Protein AF-L7MMZ1-F1 (afdb_monomer)

Radius of gyration: 24.08 Å; Cα contacts (8 Å, |Δi|>4): 78; chains: 1; bounding box: 32×58×64 Å

Foldseek 3Di:
DPPVVVVVVVVVVVVVVVVVVVCVVVVVVPPDCPPPDPVVVVVVVVVVCVLVDQDKDWDPDDPDCPLQQQWAGWIWGFDDDDPPDTDIDIDTDHDPDHDPPDD

Solvent-accessible surface area (backbone atoms only — not 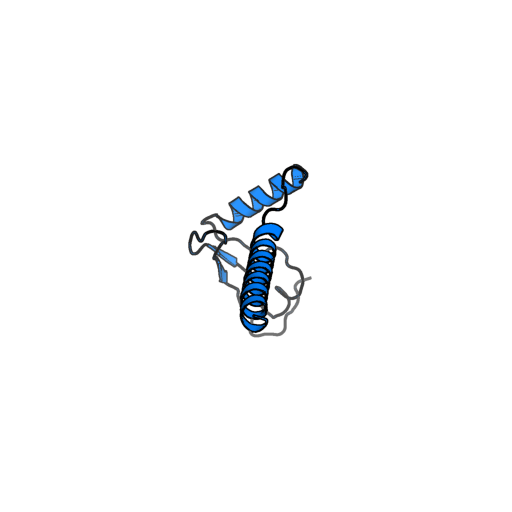comparable to full-atom values): 6409 Å² total; per-residue (Å²): 132,70,69,64,58,55,58,53,51,52,52,54,51,54,51,52,53,52,49,50,51,50,46,54,72,54,49,72,75,62,64,82,67,83,80,57,53,68,67,59,52,51,49,52,51,49,52,49,52,58,62,70,31,85,59,75,43,72,66,88,79,76,74,89,61,70,66,62,73,31,36,42,81,39,32,36,35,53,74,56,93,51,84,99,50,83,44,63,50,75,47,62,45,74,51,98,56,86,64,74,76,86,126

Secondary structure (DSSP, 8-state):
--HHHHHHHHHHHHHHHHHHHHHHHHHTT---GGGS-HHHHHHHHHHHHHHH-SSPEE----STTTTTSSEEEEEEEEEEE-SSSEEEEEEEEEPSS------

Mean predicted aligned error: 14.65 Å

Structure (mmCIF, N/CA/C/O backbone):
data_AF-L7MMZ1-F1
#
_entry.id   AF-L7MMZ1-F1
#
loop_
_atom_site.group_PDB
_atom_site.id
_atom_site.type_symbol
_atom_site.label_atom_id
_atom_site.label_alt_id
_atom_site.label_comp_id
_atom_site.label_asym_id
_atom_site.label_entity_id
_atom_site.label_seq_id
_atom_site.pdbx_PDB_ins_code
_atom_site.Cartn_x
_atom_site.Cartn_y
_atom_site.Cartn_z
_atom_site.occupancy
_atom_site.B_iso_or_equiv
_atom_site.auth_seq_id
_atom_site.auth_comp_id
_atom_site.auth_asym_id
_atom_site.auth_atom_id
_atom_site.pdbx_PDB_model_num
ATOM 1 N N . MET A 1 1 ? 6.475 -40.416 44.892 1.00 46.88 1 MET A N 1
ATOM 2 C CA . MET A 1 1 ? 5.547 -39.301 44.579 1.00 46.88 1 MET A CA 1
ATOM 3 C C . MET A 1 1 ? 6.241 -38.031 44.039 1.00 46.88 1 MET A C 1
ATOM 5 O O . MET A 1 1 ? 5.600 -36.996 43.986 1.00 46.88 1 MET A O 1
ATOM 9 N N . GLY A 1 2 ? 7.501 -38.073 43.566 1.00 45.97 2 GLY A N 1
ATOM 10 C CA . GLY A 1 2 ? 8.188 -36.881 43.018 1.00 45.97 2 GLY A CA 1
ATOM 11 C C . GLY A 1 2 ? 7.998 -36.629 41.510 1.00 45.97 2 GLY A C 1
ATOM 12 O O . GLY A 1 2 ? 8.081 -35.492 41.062 1.00 45.97 2 GLY A O 1
ATOM 13 N N . PHE A 1 3 ? 7.686 -37.663 40.719 1.00 42.19 3 PHE A N 1
ATOM 14 C CA . PHE A 1 3 ? 7.619 -37.556 39.250 1.00 42.19 3 PHE A CA 1
ATOM 15 C C . PHE A 1 3 ? 6.321 -36.926 38.711 1.00 42.19 3 PHE A C 1
ATOM 17 O O . PHE A 1 3 ? 6.324 -36.317 37.645 1.00 42.19 3 PHE A O 1
ATOM 24 N N . VAL A 1 4 ? 5.215 -37.013 39.457 1.00 47.06 4 VAL A N 1
ATOM 25 C CA . VAL A 1 4 ? 3.910 -36.468 39.029 1.00 47.06 4 VAL A CA 1
ATOM 26 C C . VAL A 1 4 ? 3.869 -34.939 39.169 1.00 47.06 4 VAL A C 1
ATOM 28 O O . VAL A 1 4 ? 3.321 -34.255 38.309 1.00 47.06 4 VAL A O 1
ATOM 31 N N . LEU A 1 5 ? 4.530 -34.388 40.195 1.00 49.06 5 LEU A N 1
ATOM 32 C CA . LEU A 1 5 ? 4.649 -32.941 40.420 1.00 49.06 5 LEU A CA 1
ATOM 33 C C . LEU A 1 5 ? 5.466 -32.249 39.318 1.00 49.06 5 LEU A C 1
ATOM 35 O O . LEU A 1 5 ? 5.069 -31.189 38.840 1.00 49.06 5 LEU A O 1
ATOM 39 N N . SER A 1 6 ? 6.545 -32.884 38.848 1.00 55.19 6 SER A N 1
ATOM 40 C CA . SER A 1 6 ? 7.375 -32.372 37.747 1.00 55.19 6 SER A CA 1
ATOM 41 C C . SER A 1 6 ? 6.586 -32.234 36.437 1.00 55.19 6 SER A C 1
ATOM 43 O O . SER A 1 6 ? 6.667 -31.197 35.782 1.00 55.19 6 SER A O 1
ATOM 45 N N . SER A 1 7 ? 5.764 -33.232 36.087 1.00 58.03 7 SER A N 1
ATOM 46 C CA . SER A 1 7 ? 4.938 -33.201 34.870 1.00 58.03 7 SER A CA 1
ATOM 47 C C . SER A 1 7 ? 3.820 -32.157 34.922 1.00 58.03 7 SER A C 1
ATOM 49 O O . SER A 1 7 ? 3.441 -31.605 33.889 1.00 58.03 7 SER A O 1
ATOM 51 N N . ILE A 1 8 ? 3.257 -31.907 36.103 1.00 60.16 8 ILE A N 1
ATOM 52 C CA . ILE A 1 8 ? 2.208 -30.903 36.283 1.00 60.16 8 ILE A CA 1
ATOM 53 C C . ILE A 1 8 ? 2.816 -29.502 36.185 1.00 60.16 8 ILE A C 1
ATOM 55 O O . ILE A 1 8 ? 2.285 -28.655 35.467 1.00 60.16 8 ILE A O 1
ATOM 59 N N . MET A 1 9 ? 3.966 -29.274 36.828 1.00 60.75 9 MET A N 1
ATOM 60 C CA . MET A 1 9 ? 4.672 -27.997 36.736 1.00 60.75 9 MET A CA 1
ATOM 61 C C . MET A 1 9 ? 5.103 -27.692 35.299 1.00 60.75 9 MET A C 1
ATOM 63 O O . MET A 1 9 ? 4.817 -26.603 34.820 1.00 60.75 9 MET A O 1
ATOM 67 N N . THR A 1 10 ? 5.680 -28.634 34.550 1.00 61.62 10 THR A N 1
ATOM 68 C CA . THR A 1 10 ? 6.078 -28.368 33.152 1.00 61.62 10 THR A CA 1
ATOM 69 C C . THR A 1 10 ? 4.903 -27.975 32.255 1.00 61.62 10 THR A C 1
ATOM 71 O O . THR A 1 10 ? 5.042 -27.054 31.454 1.00 61.62 10 THR A O 1
ATOM 74 N N . LYS A 1 11 ? 3.718 -28.573 32.440 1.00 65.88 11 LYS A N 1
ATOM 75 C CA . LYS A 1 11 ? 2.498 -28.185 31.708 1.00 65.88 11 LYS A CA 1
ATOM 76 C C . LYS A 1 11 ? 2.061 -26.751 32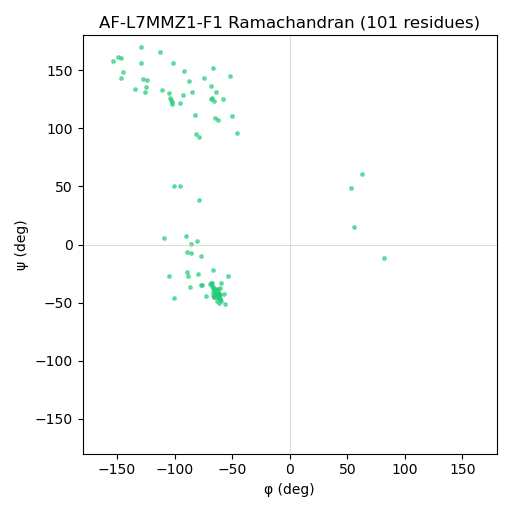.008 1.00 65.88 11 LYS A C 1
ATOM 78 O O . LYS A 1 11 ? 1.711 -26.023 31.082 1.00 65.88 11 LYS A O 1
ATOM 83 N N . PHE A 1 12 ? 2.112 -26.325 33.271 1.00 70.44 12 PHE A N 1
ATOM 84 C CA . PHE A 1 12 ? 1.784 -24.945 33.644 1.00 70.44 12 PHE A CA 1
ATOM 85 C C . PHE A 1 12 ? 2.755 -23.932 33.036 1.00 70.44 12 PHE A C 1
ATOM 87 O O . PHE A 1 12 ? 2.326 -22.877 32.575 1.00 70.44 12 PHE A O 1
ATOM 94 N N . TRP A 1 13 ? 4.042 -24.273 32.967 1.00 68.81 13 TRP A N 1
ATOM 95 C CA . TRP A 1 13 ? 5.048 -23.425 32.330 1.00 68.81 13 TRP A CA 1
ATOM 96 C C . TRP A 1 13 ? 4.820 -23.316 30.820 1.00 68.81 13 TRP A C 1
ATOM 98 O O . TRP A 1 13 ? 4.848 -22.213 30.281 1.00 68.81 13 TRP A O 1
ATOM 108 N N . SER A 1 14 ? 4.507 -24.423 30.140 1.00 72.31 14 SER A N 1
ATOM 109 C CA . SER A 1 14 ? 4.167 -24.396 28.712 1.00 72.31 14 SER A CA 1
ATOM 110 C C . SER A 1 14 ? 2.927 -23.546 28.428 1.00 72.31 14 SER A C 1
ATOM 112 O O . SER A 1 14 ? 2.932 -22.769 27.478 1.00 72.31 14 SER A O 1
ATOM 114 N N . ILE A 1 15 ? 1.890 -23.643 29.270 1.00 77.25 15 ILE A N 1
ATOM 115 C CA . ILE A 1 15 ? 0.676 -22.823 29.149 1.00 77.25 15 ILE A CA 1
ATOM 116 C C . ILE A 1 15 ? 0.997 -21.341 29.373 1.00 77.25 15 ILE A C 1
ATOM 118 O O . ILE A 1 15 ? 0.544 -20.509 28.594 1.00 77.25 15 ILE A O 1
ATOM 122 N N . ALA A 1 16 ? 1.807 -21.000 30.378 1.00 77.06 16 ALA A N 1
ATOM 123 C CA . ALA A 1 16 ? 2.194 -19.617 30.661 1.00 77.06 16 ALA A CA 1
ATOM 124 C C . ALA A 1 16 ? 3.021 -18.988 29.526 1.00 77.06 16 ALA A C 1
ATOM 126 O O . ALA A 1 16 ? 2.795 -17.829 29.170 1.00 77.06 16 ALA A O 1
ATOM 127 N N . VAL A 1 17 ? 3.933 -19.755 28.916 1.00 75.38 17 VAL A N 1
ATOM 128 C CA . VAL A 1 17 ? 4.720 -19.321 27.747 1.00 75.38 17 VAL A CA 1
ATOM 129 C C . VAL A 1 17 ? 3.821 -19.123 26.525 1.00 75.38 17 VAL A C 1
ATOM 131 O O . VAL A 1 17 ? 3.951 -18.129 25.813 1.00 75.38 17 VAL A O 1
ATOM 134 N N . LEU A 1 18 ? 2.855 -20.021 26.303 1.00 75.56 18 LEU A N 1
ATOM 135 C CA . LEU A 1 18 ? 1.888 -19.864 25.217 1.00 75.56 18 LEU A CA 1
ATOM 136 C C . LEU A 1 18 ? 1.013 -18.619 25.425 1.00 75.56 18 LEU A C 1
ATOM 138 O O . LEU A 1 18 ? 0.796 -17.851 24.492 1.00 75.56 18 LEU A O 1
ATOM 142 N N . LEU A 1 19 ? 0.545 -18.392 26.656 1.00 75.06 19 LEU A N 1
ATOM 143 C CA . LEU A 1 19 ? -0.303 -17.250 26.999 1.00 75.06 19 LEU A CA 1
ATOM 144 C C . LEU A 1 19 ? 0.445 -15.924 26.835 1.00 75.06 19 LEU A C 1
ATOM 146 O O . LEU A 1 19 ? -0.107 -14.977 26.289 1.00 75.06 19 LEU A O 1
ATOM 150 N N . THR A 1 20 ? 1.707 -15.857 27.265 1.00 73.00 20 THR A N 1
ATOM 151 C CA . THR A 1 20 ? 2.545 -14.660 27.088 1.00 73.00 20 THR A CA 1
ATOM 152 C C . THR A 1 20 ? 2.863 -14.395 25.622 1.00 73.00 20 THR A C 1
ATOM 154 O O . THR A 1 20 ? 2.810 -13.240 25.209 1.00 73.00 20 THR A O 1
ATOM 157 N N . ALA A 1 21 ? 3.097 -15.427 24.807 1.00 69.12 21 ALA A N 1
ATOM 158 C CA . ALA A 1 21 ? 3.251 -15.263 23.363 1.00 69.12 21 ALA A CA 1
ATOM 159 C C . ALA A 1 21 ? 1.966 -14.723 22.711 1.00 69.12 21 ALA A C 1
ATOM 161 O O . ALA A 1 21 ? 2.023 -13.772 21.935 1.00 69.12 21 ALA A O 1
ATOM 162 N N . VAL A 1 22 ? 0.794 -15.261 23.063 1.00 67.25 22 VAL A N 1
ATOM 163 C CA . VAL A 1 22 ? -0.502 -14.769 22.563 1.00 67.25 22 VAL A CA 1
ATOM 164 C C . VAL A 1 22 ? -0.741 -13.321 23.015 1.00 67.25 22 VAL A C 1
ATOM 166 O O . VAL A 1 22 ? -1.024 -12.462 22.187 1.00 67.25 22 VAL A O 1
ATOM 169 N N . ILE A 1 23 ? -0.545 -13.001 24.296 1.00 67.75 23 ILE A N 1
ATOM 170 C CA . ILE A 1 23 ? -0.706 -11.634 24.819 1.00 67.75 23 ILE A CA 1
ATOM 171 C C . ILE A 1 23 ? 0.278 -10.663 24.161 1.00 67.75 23 ILE A C 1
ATOM 173 O O . ILE A 1 23 ? -0.102 -9.542 23.852 1.00 67.75 23 ILE A O 1
ATOM 177 N N . TRP A 1 24 ? 1.516 -11.072 23.891 1.00 63.91 24 TRP A N 1
ATOM 178 C CA . TRP A 1 24 ? 2.478 -10.229 23.182 1.00 63.91 24 TRP A CA 1
ATOM 179 C C . TRP A 1 24 ? 2.043 -9.964 21.737 1.00 63.91 24 TRP A C 1
ATOM 181 O O . TRP A 1 24 ? 2.056 -8.824 21.281 1.00 63.91 24 TRP A O 1
ATOM 191 N N . THR A 1 25 ? 1.600 -11.010 21.036 1.00 60.16 25 THR A N 1
ATOM 192 C CA . THR A 1 25 ? 1.221 -10.924 19.618 1.00 60.16 25 THR A CA 1
ATOM 193 C C . THR A 1 25 ? -0.065 -10.117 19.412 1.00 60.16 25 THR A C 1
ATOM 195 O O . THR A 1 25 ? -0.190 -9.417 18.412 1.00 60.16 25 THR A O 1
ATOM 198 N N . PHE A 1 26 ? -1.014 -10.179 20.356 1.00 57.38 26 PHE A N 1
ATOM 199 C CA . PHE A 1 26 ? -2.318 -9.512 20.234 1.00 57.38 26 PHE A CA 1
ATOM 200 C C . PHE A 1 26 ? -2.464 -8.241 21.085 1.00 57.38 26 PHE A C 1
ATOM 202 O O . PHE A 1 26 ? -3.220 -7.346 20.713 1.00 57.38 26 PHE A O 1
ATOM 209 N N . GLY A 1 27 ? -1.743 -8.125 22.201 1.00 57.25 27 GLY A N 1
ATOM 210 C CA . GLY A 1 27 ? -1.830 -6.994 23.130 1.00 57.25 27 GLY A CA 1
ATOM 211 C C . GLY A 1 27 ? -1.108 -5.744 22.634 1.00 57.25 27 GLY A C 1
ATOM 212 O O . GLY A 1 27 ? -1.619 -4.643 22.811 1.00 57.25 27 GLY A O 1
ATOM 213 N N . TYR A 1 28 ? 0.017 -5.893 21.924 1.00 51.56 28 TYR A N 1
ATOM 214 C CA . TYR A 1 28 ? 0.725 -4.745 21.334 1.00 51.56 28 TYR A CA 1
ATOM 215 C C . TYR A 1 28 ? -0.079 -4.049 20.223 1.00 51.56 28 TYR A C 1
ATOM 217 O O . TYR A 1 28 ? 0.138 -2.873 19.941 1.00 51.56 28 TYR A O 1
ATOM 225 N N . CYS A 1 29 ? -1.034 -4.753 19.607 1.00 52.91 29 CYS A N 1
ATOM 226 C CA . CYS A 1 29 ? -1.922 -4.194 18.587 1.00 52.91 29 CYS A CA 1
ATOM 227 C C . CYS A 1 29 ? -3.204 -3.569 19.160 1.00 52.91 29 CYS A C 1
ATOM 229 O O . CYS A 1 29 ? -3.947 -2.946 18.407 1.00 52.91 29 CYS A O 1
ATOM 231 N N . GLN A 1 30 ? -3.464 -3.698 20.466 1.00 57.28 30 GLN A N 1
ATOM 232 C CA . GLN A 1 30 ? -4.561 -3.016 21.162 1.00 57.28 30 GLN A CA 1
ATOM 233 C C . GLN A 1 30 ? -4.041 -1.786 21.916 1.00 57.28 30 GLN A C 1
ATOM 235 O O . GLN A 1 30 ? -4.293 -1.617 23.108 1.00 57.28 30 GLN A O 1
ATOM 240 N N . MET A 1 31 ? -3.276 -0.925 21.237 1.00 59.16 31 MET A N 1
ATOM 241 C CA . MET A 1 31 ? -2.924 0.369 21.819 1.00 59.16 31 MET A CA 1
ATOM 242 C C . MET A 1 31 ? -4.194 1.201 22.006 1.00 59.16 31 MET A C 1
ATOM 244 O O . MET A 1 31 ? -5.009 1.326 21.093 1.00 59.16 31 MET A O 1
ATOM 248 N N . ASP A 1 32 ? -4.367 1.764 23.201 1.00 62.06 32 ASP A N 1
ATOM 249 C CA . ASP A 1 32 ? -5.457 2.689 23.480 1.00 62.06 32 ASP A CA 1
ATOM 250 C C . ASP A 1 32 ? -5.315 3.938 22.594 1.00 62.06 32 ASP A C 1
ATOM 252 O O . ASP A 1 32 ? -4.440 4.783 22.785 1.00 62.06 32 ASP A O 1
ATOM 256 N N . HIS A 1 33 ? -6.188 4.040 21.594 1.00 64.25 33 HIS A N 1
ATOM 257 C CA . HIS A 1 33 ? -6.221 5.146 20.642 1.00 64.25 33 HIS A CA 1
ATOM 258 C C . HIS A 1 33 ? -6.935 6.397 21.195 1.00 64.25 33 HIS A C 1
ATOM 260 O O . HIS A 1 33 ? -7.100 7.385 20.468 1.00 64.25 33 HIS A O 1
ATOM 266 N N . SER A 1 34 ? -7.380 6.384 22.459 1.00 72.00 34 SER A N 1
ATOM 267 C CA . SER A 1 34 ? -8.074 7.510 23.096 1.00 72.00 34 SER A CA 1
ATOM 268 C C . SER A 1 34 ? -7.231 8.791 23.070 1.00 72.00 34 SER A C 1
ATOM 270 O O . SER A 1 34 ? -7.739 9.838 22.660 1.00 72.00 34 SER A O 1
ATOM 272 N N . ASN A 1 35 ? -5.931 8.674 23.357 1.00 79.44 35 ASN A N 1
ATOM 273 C CA . ASN A 1 35 ? -4.983 9.786 23.489 1.00 79.44 35 ASN A CA 1
ATOM 274 C C . ASN A 1 35 ? -4.338 10.254 22.178 1.00 79.44 35 ASN A C 1
ATOM 276 O O . ASN A 1 35 ? -3.519 11.170 22.204 1.00 79.44 35 ASN A O 1
ATOM 280 N N . ILE A 1 36 ? -4.678 9.654 21.034 1.00 80.50 36 ILE A N 1
ATOM 281 C CA . ILE A 1 36 ? -4.137 10.118 19.751 1.00 80.50 36 ILE A CA 1
ATOM 282 C C . ILE A 1 36 ? -4.713 11.515 19.452 1.00 80.50 36 ILE A C 1
ATOM 284 O O . ILE A 1 36 ? -5.947 11.663 19.453 1.00 80.50 36 ILE A O 1
ATOM 288 N N . PRO A 1 37 ? -3.866 12.529 19.184 1.00 89.94 37 PRO A N 1
ATOM 289 C CA . PRO A 1 37 ? -4.309 13.859 18.786 1.00 89.94 37 PRO A CA 1
ATOM 290 C C . PRO A 1 37 ? -5.291 13.809 17.612 1.00 89.94 37 PRO A C 1
ATOM 292 O O . PRO A 1 37 ? -5.179 12.977 16.709 1.00 89.94 37 PRO A O 1
ATOM 295 N N . GLN A 1 38 ? -6.268 14.719 17.591 1.00 88.75 38 GLN A N 1
ATOM 296 C CA . GLN A 1 38 ? -7.312 14.704 16.560 1.00 88.75 38 GLN A CA 1
ATOM 297 C C . GLN A 1 38 ? -6.742 14.845 15.140 1.00 88.75 38 GLN A C 1
ATOM 299 O O . GLN A 1 38 ? -7.273 14.258 14.199 1.00 88.75 38 GLN A O 1
ATOM 304 N N . GLU A 1 39 ? -5.650 15.591 14.987 1.00 89.25 39 GLU A N 1
ATOM 305 C CA . GLU A 1 39 ? -4.946 15.745 13.715 1.00 89.25 39 GLU A CA 1
ATOM 306 C C . GLU A 1 39 ? -4.419 14.405 13.184 1.00 89.25 39 GLU A C 1
ATOM 308 O O . GLU A 1 39 ? -4.681 14.047 12.036 1.00 89.25 39 GLU A O 1
ATOM 313 N N . GLU A 1 40 ? -3.777 13.609 14.038 1.00 86.06 40 GLU A N 1
ATOM 314 C CA . GLU A 1 40 ? -3.262 12.285 13.680 1.00 86.06 40 GLU A CA 1
ATOM 315 C C . GLU A 1 40 ? -4.395 11.295 13.367 1.00 86.06 40 GLU A C 1
ATOM 317 O O . GLU A 1 40 ? -4.292 10.502 12.425 1.00 86.06 40 GLU A O 1
ATOM 322 N N . LYS A 1 41 ? -5.521 11.375 14.094 1.00 85.69 41 LYS A N 1
ATOM 323 C CA . LYS A 1 41 ? -6.734 10.594 13.783 1.00 85.69 41 LYS A CA 1
ATOM 324 C C . LYS A 1 41 ? -7.271 10.939 12.396 1.00 85.69 41 LYS A C 1
ATOM 326 O O . LYS A 1 41 ? -7.558 10.041 11.605 1.00 85.69 41 LYS A O 1
ATOM 331 N N . ASN A 1 42 ? -7.366 12.230 12.083 1.00 90.81 42 ASN A N 1
ATOM 332 C CA . ASN A 1 42 ? -7.834 12.7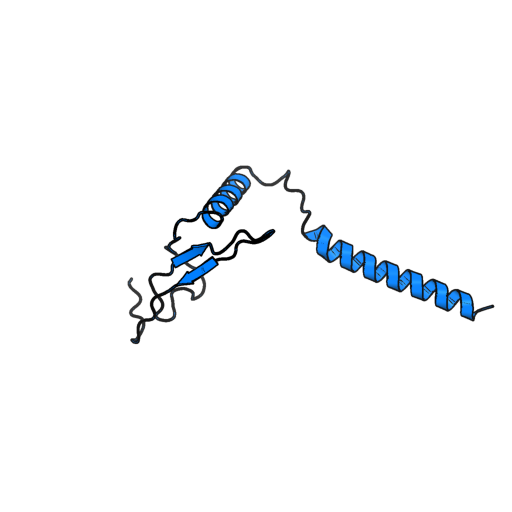02 10.782 1.00 90.81 42 ASN A CA 1
ATOM 333 C C . ASN A 1 42 ? -6.885 12.266 9.660 1.00 90.81 42 ASN A C 1
ATOM 335 O O . ASN A 1 42 ? -7.341 11.791 8.621 1.00 90.81 42 ASN A O 1
ATOM 339 N N . MET A 1 43 ? -5.573 12.381 9.875 1.00 88.62 43 MET A N 1
ATOM 340 C CA . MET A 1 43 ? -4.565 11.922 8.923 1.00 88.62 43 MET A CA 1
ATOM 341 C C . MET A 1 43 ? -4.696 10.419 8.664 1.00 88.62 43 MET A C 1
ATOM 343 O O . MET A 1 43 ? -4.764 10.000 7.509 1.00 88.62 43 MET A O 1
ATOM 347 N N . THR A 1 44 ? -4.803 9.617 9.722 1.00 85.88 44 THR A N 1
ATOM 348 C CA . THR A 1 44 ? -4.951 8.161 9.614 1.00 85.88 44 THR A CA 1
ATOM 349 C C . THR A 1 44 ? -6.222 7.785 8.856 1.0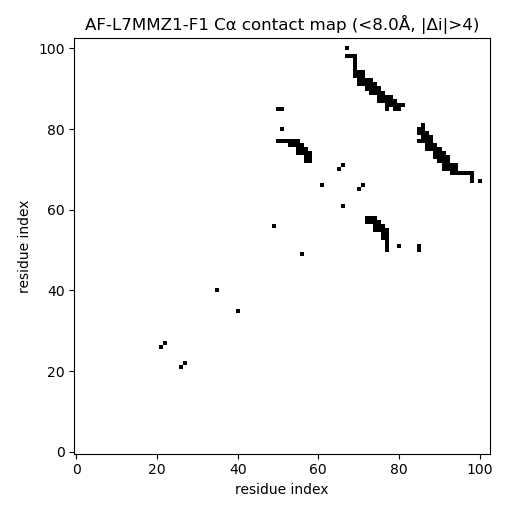0 85.88 44 THR A C 1
ATOM 351 O O . THR A 1 44 ? -6.177 6.943 7.962 1.00 85.88 44 THR A O 1
ATOM 354 N N . GLU A 1 45 ? -7.348 8.440 9.142 1.00 88.69 45 GLU A N 1
ATOM 355 C CA . GLU A 1 45 ? -8.612 8.197 8.442 1.00 88.69 45 GLU A CA 1
ATOM 356 C C . GLU A 1 45 ? -8.559 8.640 6.970 1.00 88.69 45 GLU A C 1
ATOM 358 O O . GLU A 1 45 ? -9.102 7.969 6.091 1.00 88.69 45 GLU A O 1
ATOM 363 N N . ASN A 1 46 ? -7.859 9.730 6.659 1.00 90.19 46 ASN A N 1
ATOM 364 C CA . ASN A 1 46 ? -7.648 10.164 5.279 1.00 90.19 46 ASN A CA 1
ATOM 365 C C . ASN A 1 46 ? -6.784 9.165 4.501 1.00 90.19 46 ASN A C 1
ATOM 367 O O . ASN A 1 46 ? -7.145 8.781 3.388 1.00 90.19 46 ASN A O 1
ATOM 371 N N . VAL A 1 47 ? -5.689 8.684 5.098 1.00 87.88 47 VAL A N 1
ATOM 372 C CA . VAL A 1 47 ? -4.850 7.628 4.512 1.00 87.88 47 VAL A CA 1
ATOM 373 C C . VAL A 1 47 ? -5.663 6.350 4.326 1.00 87.88 47 VAL A C 1
ATOM 375 O O . VAL A 1 47 ? -5.609 5.736 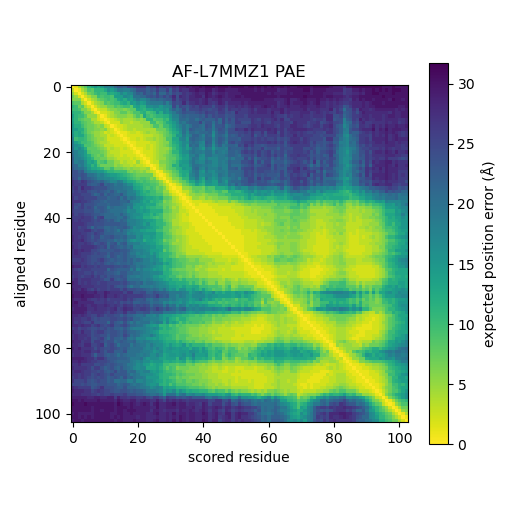3.261 1.00 87.88 47 VAL A O 1
ATOM 378 N N . ARG A 1 48 ? -6.487 5.985 5.312 1.00 87.50 48 ARG A N 1
ATOM 379 C CA . ARG A 1 48 ? -7.403 4.846 5.232 1.00 87.50 48 ARG A CA 1
ATOM 380 C C . ARG A 1 48 ? -8.333 4.963 4.026 1.00 87.50 48 ARG A C 1
ATOM 382 O O . ARG A 1 48 ? -8.424 4.029 3.235 1.00 87.50 48 ARG A O 1
ATOM 389 N N . LYS A 1 49 ? -9.000 6.107 3.856 1.00 90.00 49 LYS A N 1
ATOM 390 C CA . LYS A 1 49 ? -9.890 6.372 2.713 1.00 90.00 49 LYS A CA 1
ATOM 391 C C . LYS A 1 49 ? -9.139 6.337 1.386 1.00 90.00 49 LYS A C 1
ATOM 393 O O . LYS A 1 49 ? -9.641 5.755 0.428 1.00 90.00 49 LYS A O 1
ATOM 398 N N . MET A 1 50 ? -7.938 6.910 1.344 1.00 89.50 50 MET A N 1
ATOM 399 C CA . MET A 1 50 ? -7.082 6.923 0.160 1.00 89.50 50 MET A CA 1
ATOM 400 C C . MET A 1 50 ? -6.700 5.502 -0.272 1.00 89.50 50 MET A C 1
ATOM 402 O O . MET A 1 50 ? -6.909 5.145 -1.428 1.00 89.50 50 MET A O 1
ATOM 406 N N . LEU A 1 51 ? -6.214 4.668 0.651 1.00 89.06 51 LEU A N 1
ATOM 407 C CA . LEU A 1 51 ? -5.857 3.271 0.375 1.00 89.06 51 LEU A CA 1
ATOM 408 C C . LEU A 1 51 ? -7.087 2.412 0.053 1.00 89.06 51 LEU A C 1
ATOM 410 O O . LEU A 1 51 ? -7.031 1.505 -0.770 1.00 89.06 51 LEU A O 1
ATOM 414 N N . ASN A 1 52 ? -8.236 2.709 0.658 1.00 88.56 52 ASN A N 1
ATOM 415 C CA . ASN A 1 52 ? -9.469 1.976 0.398 1.00 88.56 52 ASN A CA 1
ATOM 416 C C . ASN A 1 52 ? -10.139 2.355 -0.940 1.00 88.56 52 ASN A C 1
ATOM 418 O O . ASN A 1 52 ? -11.075 1.665 -1.355 1.00 88.56 52 ASN A O 1
ATOM 422 N N . SER A 1 53 ? -9.678 3.417 -1.605 1.00 86.00 53 SER A N 1
ATOM 423 C CA . SER A 1 53 ? -10.223 3.920 -2.867 1.00 86.00 53 SER A CA 1
ATOM 424 C C . SER A 1 53 ? -10.005 2.953 -4.038 1.00 86.00 53 SER A C 1
ATOM 426 O O . SER A 1 53 ? -9.045 2.185 -4.073 1.00 86.00 53 SER A O 1
ATOM 428 N N . THR A 1 54 ? -10.897 3.005 -5.029 1.00 84.12 54 THR A N 1
ATOM 429 C CA . THR A 1 54 ? -10.734 2.323 -6.327 1.00 84.12 54 THR A CA 1
ATOM 430 C C . THR A 1 54 ? -9.928 3.150 -7.330 1.00 84.12 54 THR A C 1
ATOM 432 O O . THR A 1 54 ? -9.602 2.663 -8.412 1.00 84.12 54 THR A O 1
ATOM 435 N N . ILE A 1 55 ? -9.617 4.404 -6.990 1.00 89.56 55 ILE A N 1
ATOM 436 C CA . ILE A 1 55 ? -8.844 5.316 -7.832 1.00 89.56 55 ILE A CA 1
ATOM 437 C C . ILE A 1 55 ? -7.369 4.905 -7.796 1.00 89.56 55 ILE A C 1
ATOM 439 O O . ILE A 1 55 ? -6.846 4.490 -6.761 1.00 89.56 55 ILE A O 1
ATOM 443 N N . ARG A 1 56 ? -6.684 5.040 -8.935 1.00 89.94 56 ARG A N 1
ATOM 444 C CA . ARG A 1 56 ? -5.235 4.846 -9.020 1.00 89.94 56 ARG A CA 1
ATOM 445 C C . ARG A 1 56 ? -4.518 5.974 -8.271 1.00 89.94 56 ARG A C 1
ATOM 447 O O . ARG A 1 56 ? -4.726 7.147 -8.567 1.00 89.94 56 ARG A O 1
ATOM 454 N N . LEU A 1 57 ? -3.664 5.609 -7.322 1.00 92.12 57 LEU A N 1
ATOM 455 C CA . LEU A 1 57 ? -2.8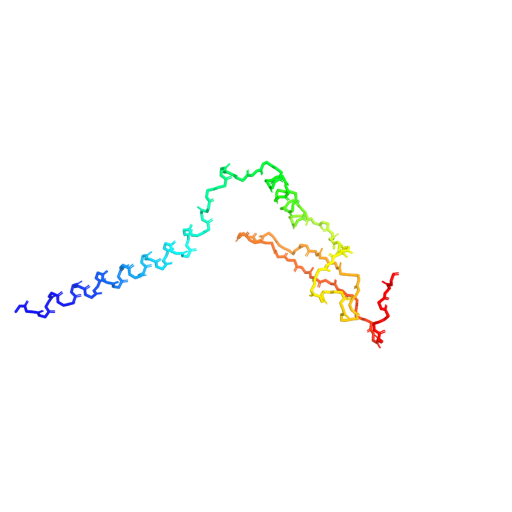31 6.535 -6.559 1.00 92.12 57 LEU A CA 1
ATOM 456 C C . LEU A 1 57 ? -1.516 6.777 -7.301 1.00 92.12 57 LEU A C 1
ATOM 458 O O . LEU A 1 57 ? -0.954 5.837 -7.860 1.00 92.12 57 LEU A O 1
ATOM 462 N N . LEU A 1 58 ? -1.027 8.016 -7.283 1.00 90.69 58 LEU A N 1
ATOM 463 C CA . LEU A 1 58 ? 0.261 8.418 -7.851 1.00 90.69 58 LEU A CA 1
ATOM 464 C C . LEU A 1 58 ? 1.221 8.781 -6.715 1.00 90.69 58 LEU A C 1
ATOM 466 O O . LEU A 1 58 ? 0.853 9.528 -5.806 1.00 90.69 58 LEU A O 1
ATOM 470 N N . LEU A 1 59 ? 2.451 8.278 -6.773 1.00 88.31 59 LEU A N 1
ATOM 471 C CA . LEU A 1 59 ? 3.497 8.682 -5.840 1.00 88.31 59 LEU A CA 1
ATOM 472 C C . LEU A 1 59 ? 4.128 9.998 -6.311 1.00 88.31 59 LEU A C 1
ATOM 474 O O . LEU A 1 59 ? 4.835 10.027 -7.316 1.00 88.31 59 LEU A O 1
ATOM 478 N N . PHE A 1 60 ? 3.898 11.072 -5.558 1.00 83.00 60 PHE A N 1
ATOM 479 C CA . PHE A 1 60 ? 4.499 12.382 -5.834 1.00 83.00 60 PHE A CA 1
ATOM 480 C C . PHE A 1 60 ? 5.883 12.557 -5.207 1.00 83.00 60 PHE A C 1
ATOM 482 O O . PHE A 1 60 ? 6.750 13.185 -5.803 1.00 83.00 60 PHE A O 1
ATOM 489 N N . ALA A 1 61 ? 6.096 12.004 -4.013 1.00 78.12 61 ALA A N 1
ATOM 490 C CA . ALA A 1 61 ? 7.356 12.093 -3.284 1.00 78.12 61 ALA A CA 1
ATOM 491 C C . ALA A 1 61 ? 7.579 10.812 -2.475 1.00 78.12 61 ALA A C 1
ATOM 493 O O . ALA A 1 61 ? 6.631 10.242 -1.936 1.00 78.12 61 ALA A O 1
ATOM 494 N N . GLY A 1 62 ? 8.829 10.362 -2.390 1.00 73.38 62 GLY A N 1
ATOM 495 C CA . GLY A 1 62 ? 9.222 9.180 -1.630 1.00 73.38 62 GLY A CA 1
ATOM 496 C C . GLY A 1 62 ? 10.596 9.368 -0.998 1.00 73.38 62 GLY A C 1
ATOM 497 O O . GLY A 1 62 ? 11.449 10.064 -1.541 1.00 73.38 62 GLY A O 1
ATOM 498 N N . ILE A 1 63 ? 10.803 8.745 0.158 1.00 73.31 63 ILE A N 1
ATOM 499 C CA . ILE A 1 63 ? 12.092 8.709 0.859 1.00 73.31 63 ILE A CA 1
ATOM 500 C C . ILE A 1 63 ? 12.739 7.338 0.584 1.00 73.31 63 ILE A C 1
ATOM 502 O O . ILE A 1 63 ? 12.037 6.376 0.280 1.00 73.31 63 ILE A O 1
ATOM 506 N N . ALA A 1 64 ? 14.068 7.244 0.692 1.00 63.53 64 ALA A N 1
ATOM 507 C CA . ALA A 1 64 ? 14.821 5.983 0.682 1.00 63.53 64 ALA A CA 1
ATOM 508 C C . ALA A 1 64 ? 14.727 5.155 -0.619 1.00 63.53 64 ALA A C 1
ATOM 510 O O . ALA A 1 64 ? 14.302 4.005 -0.621 1.00 63.53 64 ALA A O 1
ATOM 511 N N . GLY A 1 65 ? 15.175 5.725 -1.739 1.00 62.56 65 GLY A N 1
ATOM 512 C CA . GLY A 1 65 ? 15.511 4.934 -2.932 1.00 62.56 65 GLY A CA 1
ATOM 513 C C . GLY A 1 65 ? 14.340 4.534 -3.831 1.00 62.56 65 GLY A C 1
ATOM 514 O O . GLY A 1 65 ? 14.576 4.172 -4.979 1.00 62.56 65 GLY A O 1
ATOM 515 N N . ALA A 1 66 ? 13.083 4.707 -3.398 1.00 66.00 66 ALA A N 1
ATOM 516 C CA . ALA A 1 66 ? 11.909 4.434 -4.239 1.00 66.00 66 ALA A CA 1
ATOM 517 C C . ALA A 1 66 ? 11.954 5.168 -5.597 1.00 66.00 66 ALA A C 1
ATOM 519 O O . ALA A 1 66 ? 11.413 4.681 -6.578 1.00 66.00 66 ALA A O 1
ATOM 520 N N . MET A 1 67 ? 12.637 6.313 -5.680 1.00 67.69 67 MET A N 1
ATOM 521 C CA . MET A 1 67 ? 12.801 7.092 -6.916 1.00 67.69 67 MET A CA 1
ATOM 522 C C . MET A 1 67 ? 14.228 7.066 -7.501 1.00 67.69 67 MET A C 1
ATOM 524 O O . MET A 1 67 ? 14.496 7.793 -8.450 1.00 67.69 67 MET A O 1
ATOM 528 N N . GLN A 1 68 ? 15.164 6.285 -6.944 1.00 68.25 68 GLN A N 1
ATOM 529 C CA . GLN A 1 68 ? 16.582 6.325 -7.354 1.00 68.25 68 GLN A CA 1
ATOM 530 C C . GLN A 1 68 ? 16.926 5.376 -8.516 1.00 68.25 68 GLN A C 1
ATOM 532 O O . GLN A 1 68 ? 17.823 5.682 -9.300 1.00 68.25 68 GLN A O 1
ATOM 537 N N . ASP A 1 69 ? 16.187 4.279 -8.688 1.00 69.88 69 ASP A N 1
ATOM 538 C CA . ASP A 1 69 ? 16.606 3.146 -9.529 1.00 69.88 69 ASP A CA 1
ATOM 539 C C . ASP A 1 69 ? 16.057 3.180 -10.965 1.00 69.88 69 ASP A C 1
ATOM 541 O O . ASP A 1 69 ? 15.470 2.202 -11.416 1.00 69.88 69 ASP A O 1
ATOM 545 N N . ASN A 1 70 ? 16.183 4.295 -11.695 1.00 76.38 70 ASN A N 1
ATOM 546 C CA . ASN A 1 70 ? 15.618 4.451 -13.054 1.00 76.38 70 ASN A CA 1
ATOM 547 C C . ASN A 1 70 ? 14.096 4.194 -13.144 1.00 76.38 70 ASN A C 1
ATOM 549 O O . ASN A 1 70 ? 13.549 3.999 -14.230 1.00 76.38 70 ASN A O 1
ATOM 553 N N . ARG A 1 71 ? 13.401 4.168 -12.003 1.00 80.25 71 ARG A N 1
ATOM 554 C CA . ARG A 1 71 ? 11.966 3.905 -11.905 1.00 80.25 71 ARG A CA 1
ATOM 555 C C . ARG A 1 71 ? 11.227 5.210 -11.681 1.00 80.25 71 ARG A C 1
ATOM 557 O O . ARG A 1 71 ? 11.489 5.930 -10.719 1.00 80.25 71 ARG A O 1
ATOM 564 N N . SER A 1 72 ? 10.276 5.487 -12.556 1.00 82.25 72 SER A N 1
ATOM 565 C CA . SER A 1 72 ? 9.471 6.705 -12.558 1.00 82.25 72 SER A CA 1
ATOM 566 C C . SER A 1 72 ? 7.982 6.375 -12.633 1.00 82.25 72 SER A C 1
ATOM 568 O O . SER A 1 72 ? 7.597 5.226 -12.858 1.00 82.25 72 SER A O 1
ATOM 570 N N . CYS A 1 73 ? 7.137 7.390 -12.425 1.00 86.06 73 CYS A N 1
ATOM 571 C CA . CYS A 1 73 ? 5.685 7.279 -12.591 1.00 86.06 73 CYS A CA 1
ATOM 572 C C . CYS A 1 73 ? 5.075 6.110 -11.795 1.00 86.06 73 CYS A C 1
ATOM 574 O O . CYS A 1 73 ? 4.295 5.313 -12.313 1.00 86.06 73 CYS A O 1
ATOM 576 N N . TRP A 1 74 ? 5.451 6.022 -10.520 1.00 90.06 74 TRP A N 1
ATOM 577 C CA . TRP A 1 74 ? 4.947 5.021 -9.590 1.00 90.06 74 TRP A CA 1
AT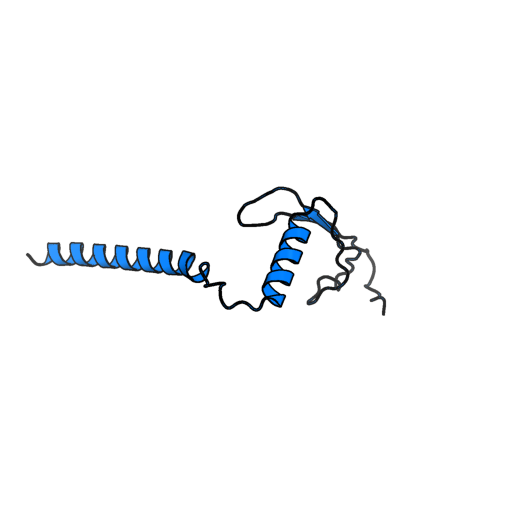OM 578 C C . TRP A 1 74 ? 3.461 5.222 -9.333 1.00 90.06 74 TRP A C 1
ATOM 580 O O . TRP A 1 74 ? 3.030 6.278 -8.862 1.00 90.06 74 TRP A O 1
ATOM 590 N N . THR A 1 75 ? 2.683 4.182 -9.592 1.00 92.38 75 THR A N 1
ATOM 591 C CA . THR A 1 75 ? 1.254 4.170 -9.322 1.00 92.38 75 THR A CA 1
ATOM 592 C C . THR A 1 75 ? 0.850 2.941 -8.530 1.00 92.38 75 THR A C 1
ATOM 594 O O . THR A 1 75 ? 1.535 1.920 -8.526 1.00 92.38 75 THR A O 1
ATOM 597 N N . SER A 1 76 ? -0.265 3.056 -7.819 1.00 92.38 76 SER A N 1
ATOM 598 C CA . SER A 1 76 ? -0.816 1.981 -7.009 1.00 92.38 76 SER A CA 1
ATOM 599 C C . SER A 1 76 ? -2.314 1.861 -7.249 1.00 92.38 76 SER A C 1
ATOM 601 O O . SER A 1 76 ? -3.032 2.863 -7.249 1.00 92.38 76 SER A O 1
ATOM 603 N N . ARG A 1 77 ? -2.803 0.636 -7.451 1.00 92.50 77 ARG A N 1
ATOM 604 C CA . ARG A 1 77 ? -4.236 0.339 -7.580 1.00 92.50 77 ARG A CA 1
ATOM 605 C C . ARG A 1 77 ? -4.635 -0.719 -6.564 1.00 92.50 77 ARG A C 1
ATOM 607 O O . ARG A 1 77 ? -3.967 -1.743 -6.430 1.00 92.50 77 ARG A O 1
ATOM 614 N N . LYS A 1 78 ? -5.765 -0.512 -5.900 1.00 90.38 78 LYS A N 1
ATOM 615 C CA . LYS A 1 78 ? -6.325 -1.496 -4.979 1.00 90.38 78 LYS A CA 1
ATOM 616 C C . LYS A 1 78 ? -6.822 -2.735 -5.726 1.00 90.38 78 LYS A C 1
ATOM 618 O O . LYS A 1 78 ? -7.481 -2.620 -6.758 1.00 90.38 78 LYS A O 1
ATOM 623 N N . VAL A 1 79 ? -6.515 -3.916 -5.195 1.00 86.12 79 VAL A N 1
ATOM 624 C CA . VAL A 1 79 ? -6.860 -5.205 -5.820 1.00 86.12 79 VAL A CA 1
ATOM 625 C C . VAL A 1 79 ? -8.084 -5.831 -5.172 1.00 86.12 79 VAL A C 1
ATOM 627 O O . VAL A 1 79 ? -8.981 -6.303 -5.862 1.00 86.12 79 VAL A O 1
ATOM 630 N N . ALA A 1 80 ? -8.115 -5.833 -3.841 1.00 78.56 80 ALA A N 1
ATOM 631 C CA . ALA A 1 80 ? -9.160 -6.476 -3.063 1.00 78.56 80 ALA A CA 1
ATOM 632 C C . ALA A 1 80 ? -9.314 -5.806 -1.695 1.00 78.56 80 ALA A C 1
ATOM 634 O O . ALA A 1 80 ? -8.389 -5.174 -1.178 1.00 78.56 80 ALA A O 1
ATOM 635 N N . ASN A 1 81 ? -10.494 -5.977 -1.100 1.00 70.75 81 ASN A N 1
ATOM 636 C CA . ASN A 1 81 ? -10.717 -5.674 0.308 1.00 70.75 81 ASN A CA 1
ATOM 637 C C . ASN A 1 81 ? -10.205 -6.853 1.127 1.00 70.75 81 ASN A C 1
ATOM 639 O O . ASN A 1 81 ? -10.911 -7.839 1.317 1.00 70.75 81 ASN A O 1
ATOM 643 N N . THR A 1 82 ? -8.973 -6.753 1.598 1.00 67.94 82 THR A N 1
ATOM 644 C CA . THR A 1 82 ? -8.462 -7.641 2.637 1.00 67.94 82 THR A CA 1
ATOM 645 C C . THR A 1 82 ? -8.710 -6.990 3.997 1.00 67.94 82 THR A C 1
ATOM 647 O O . THR A 1 82 ? -8.828 -5.776 4.116 1.00 67.94 82 THR A O 1
ATOM 650 N N . THR A 1 83 ? -8.909 -7.783 5.041 1.00 64.06 83 THR A N 1
ATOM 651 C CA . THR A 1 83 ? -8.956 -7.292 6.426 1.00 64.06 83 THR A CA 1
ATOM 652 C C . THR A 1 83 ? -7.931 -8.115 7.194 1.00 64.06 83 THR A C 1
ATOM 654 O O . THR A 1 83 ? -7.930 -9.335 7.027 1.00 64.06 83 THR A O 1
ATOM 657 N N . PRO A 1 84 ? -7.030 -7.500 7.979 1.00 65.06 84 PRO A N 1
ATOM 658 C CA . PRO A 1 84 ? -6.992 -6.088 8.387 1.00 65.06 84 PRO A CA 1
ATOM 659 C C . PRO A 1 84 ? -6.195 -5.141 7.458 1.00 65.06 84 PRO A C 1
ATOM 661 O O . PRO A 1 84 ? -5.985 -3.986 7.816 1.00 65.06 84 PRO A O 1
ATOM 664 N N . THR A 1 85 ? -5.726 -5.599 6.292 1.00 74.50 85 THR A N 1
ATOM 665 C CA . THR A 1 85 ? -4.737 -4.890 5.449 1.00 74.50 85 THR A CA 1
ATOM 666 C C . THR A 1 85 ? -5.298 -4.391 4.115 1.00 74.50 85 THR A C 1
ATOM 668 O O . THR A 1 85 ? -6.337 -4.849 3.660 1.00 74.50 85 THR A O 1
ATOM 671 N N . TYR A 1 86 ? -4.576 -3.506 3.420 1.00 82.44 86 TYR A N 1
ATOM 672 C CA . TYR A 1 86 ? -4.896 -3.105 2.043 1.00 82.44 86 TYR A CA 1
ATOM 673 C C . TYR A 1 86 ? -3.940 -3.775 1.060 1.00 82.44 86 TYR A C 1
ATOM 675 O O . TYR A 1 86 ? -2.726 -3.653 1.199 1.00 82.44 86 TYR A O 1
ATOM 683 N N . HIS A 1 87 ? -4.473 -4.473 0.056 1.00 87.19 87 HIS A N 1
ATOM 684 C CA . HIS A 1 87 ? -3.665 -5.098 -0.991 1.00 87.19 87 HIS A CA 1
ATOM 685 C C . HIS A 1 87 ? -3.720 -4.261 -2.271 1.00 87.19 87 HIS A C 1
ATOM 687 O O . HIS A 1 87 ? -4.798 -4.018 -2.824 1.00 87.19 87 HIS A O 1
ATOM 693 N N . HIS A 1 88 ? -2.548 -3.835 -2.742 1.00 90.56 88 HIS A N 1
ATOM 694 C CA . HIS A 1 88 ? -2.391 -2.979 -3.914 1.00 90.56 88 HIS A CA 1
ATOM 695 C C . HIS A 1 88 ? -1.410 -3.585 -4.922 1.00 90.56 88 HIS A C 1
ATOM 697 O O . HIS A 1 88 ? -0.385 -4.142 -4.534 1.00 90.56 88 HIS A O 1
ATOM 703 N N . TYR A 1 89 ? -1.707 -3.431 -6.213 1.00 92.00 89 TYR A N 1
ATOM 704 C CA . TYR A 1 89 ? -0.726 -3.604 -7.282 1.00 92.00 89 TYR A CA 1
ATOM 705 C C . TYR A 1 89 ? 0.041 -2.303 -7.464 1.00 92.00 89 TYR A C 1
ATOM 707 O O . TYR A 1 89 ? -0.575 -1.244 -7.577 1.00 92.00 89 TYR A O 1
ATOM 715 N N . ILE A 1 90 ? 1.366 -2.408 -7.504 1.00 91.00 90 ILE A N 1
ATOM 716 C CA . ILE A 1 90 ? 2.276 -1.291 -7.744 1.00 91.00 90 ILE A CA 1
ATOM 717 C C . ILE A 1 90 ? 2.801 -1.412 -9.171 1.00 91.00 90 ILE A C 1
ATOM 719 O O . ILE A 1 90 ? 3.267 -2.475 -9.575 1.00 91.00 90 ILE A O 1
ATOM 723 N N . GLU A 1 91 ? 2.725 -0.318 -9.916 1.00 91.25 91 GLU A N 1
ATOM 724 C CA . GLU A 1 91 ? 3.204 -0.208 -11.291 1.00 91.25 91 GLU A CA 1
ATOM 725 C C . GLU A 1 91 ? 4.193 0.959 -11.367 1.00 91.25 91 GLU A C 1
ATOM 727 O O . GLU A 1 91 ? 3.990 1.991 -10.727 1.00 91.25 91 GLU A O 1
ATOM 732 N N . PHE A 1 92 ? 5.257 0.811 -12.147 1.00 89.75 92 PHE A N 1
ATOM 733 C CA . PHE A 1 92 ? 6.243 1.860 -12.399 1.00 89.75 92 PHE A CA 1
ATOM 734 C C . PHE A 1 92 ? 6.823 1.689 -13.800 1.00 89.75 92 PHE A C 1
ATOM 736 O O . PHE A 1 92 ? 6.740 0.614 -14.396 1.00 89.75 92 PHE A O 1
ATOM 743 N N . PHE A 1 93 ? 7.431 2.751 -14.313 1.00 86.69 93 PHE A N 1
ATOM 744 C CA . PHE A 1 93 ? 8.150 2.733 -15.578 1.00 86.69 93 PHE A CA 1
ATOM 745 C C . PHE A 1 93 ? 9.643 2.668 -15.301 1.00 86.69 93 PHE A C 1
ATOM 747 O O . PHE A 1 93 ? 10.183 3.559 -14.648 1.00 86.69 93 PHE A O 1
ATOM 754 N N . GLU A 1 94 ? 10.302 1.628 -15.796 1.00 85.38 94 GLU A N 1
ATOM 755 C CA . GLU A 1 94 ? 11.752 1.474 -15.719 1.00 85.38 94 GLU A CA 1
ATOM 756 C C . GLU A 1 94 ? 12.395 1.996 -17.007 1.00 85.38 94 GLU A C 1
ATOM 758 O O . GLU A 1 94 ? 12.069 1.550 -18.108 1.00 85.38 94 GLU A O 1
ATOM 763 N N . THR A 1 95 ? 13.293 2.970 -16.886 1.00 74.31 95 THR A N 1
ATOM 764 C CA . THR A 1 95 ? 14.039 3.506 -18.025 1.00 74.31 95 THR A CA 1
ATOM 765 C C . THR A 1 95 ? 15.368 2.772 -18.169 1.00 74.31 95 THR A C 1
ATOM 767 O O . THR A 1 95 ? 16.158 2.706 -17.232 1.00 74.31 95 THR A O 1
ATOM 770 N N . SER A 1 96 ? 15.675 2.263 -19.360 1.00 66.00 96 SER A N 1
ATOM 771 C CA . SER A 1 96 ? 16.916 1.530 -19.651 1.00 66.00 96 SER A CA 1
ATOM 772 C C . SER A 1 96 ? 18.145 2.438 -19.861 1.00 66.00 96 SER A C 1
ATOM 774 O O . SER A 1 96 ? 18.967 2.176 -20.736 1.00 66.00 96 SER A O 1
ATOM 776 N N . GLY A 1 97 ? 18.278 3.527 -19.100 1.00 61.81 97 GLY A N 1
ATOM 777 C CA . GLY A 1 97 ? 19.370 4.502 -19.223 1.00 61.81 97 GLY A CA 1
ATOM 778 C C . GLY A 1 97 ? 19.751 5.106 -17.869 1.00 61.81 97 GLY A C 1
ATOM 779 O O . GLY A 1 97 ? 18.960 5.007 -16.935 1.00 61.81 97 GLY A O 1
ATOM 780 N N . PRO A 1 98 ? 20.955 5.691 -17.718 1.00 57.09 98 PRO A N 1
ATOM 781 C CA . PRO A 1 98 ? 21.399 6.251 -16.445 1.00 57.09 98 PRO A CA 1
ATOM 782 C C . PRO A 1 98 ? 20.418 7.323 -15.959 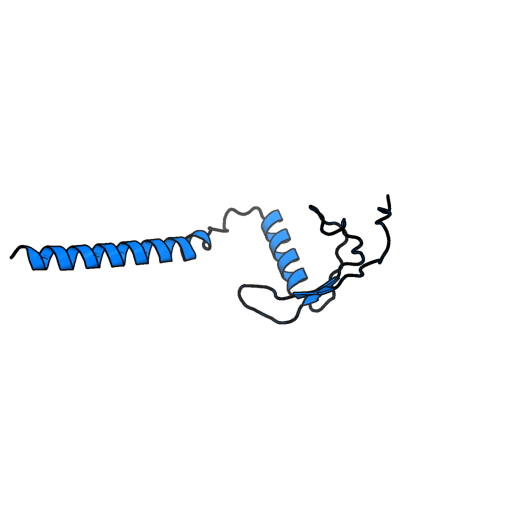1.00 57.09 98 PRO A C 1
ATOM 784 O O . PRO A 1 98 ? 20.140 8.271 -16.694 1.00 57.09 98 PRO A O 1
ATOM 787 N N . SER A 1 99 ? 19.916 7.150 -14.730 1.00 57.06 99 SER A N 1
ATOM 788 C CA . SER A 1 99 ? 19.066 8.084 -13.987 1.00 57.06 99 SER A CA 1
ATOM 789 C C . SER A 1 99 ? 19.626 9.501 -14.080 1.00 57.06 99 SER A C 1
ATOM 791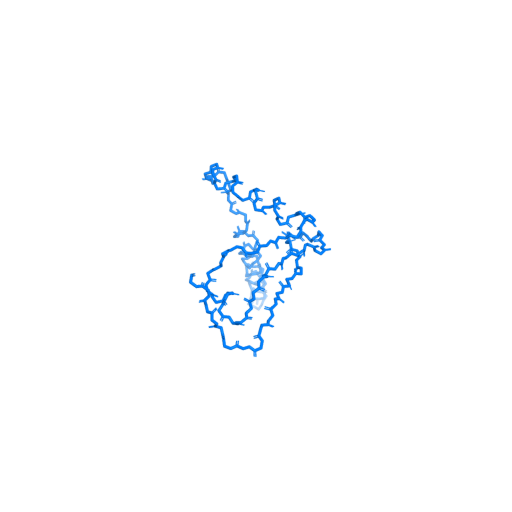 O O . SER A 1 99 ? 20.523 9.895 -13.333 1.00 57.06 99 SER A O 1
ATOM 793 N N . GLN A 1 100 ? 19.110 10.292 -15.018 1.00 54.78 100 GLN A N 1
ATOM 794 C CA . GLN A 1 100 ? 19.199 11.736 -14.906 1.00 54.78 100 GLN A CA 1
ATOM 795 C C . GLN A 1 100 ? 18.112 12.127 -13.920 1.00 54.78 100 GLN A C 1
ATOM 797 O O . GLN A 1 100 ? 16.946 12.273 -14.281 1.00 54.78 100 GLN A O 1
ATOM 802 N N . ALA A 1 101 ? 18.501 12.214 -12.649 1.00 52.97 101 ALA A N 1
ATOM 803 C CA . ALA A 1 101 ? 17.677 12.808 -11.614 1.00 52.97 101 ALA A CA 1
ATOM 804 C C . ALA A 1 101 ? 17.207 14.181 -12.113 1.00 52.97 101 ALA A C 1
ATOM 806 O O . ALA A 1 101 ? 18.016 15.095 -12.293 1.00 52.97 101 ALA A O 1
ATOM 807 N N . ILE A 1 102 ? 15.909 14.299 -12.388 1.00 54.16 102 ILE A N 1
ATOM 808 C CA . ILE A 1 102 ? 15.275 15.576 -12.698 1.00 54.16 102 ILE A CA 1
ATOM 809 C C . ILE A 1 102 ? 15.390 16.410 -11.416 1.00 54.16 102 ILE A C 1
ATOM 811 O O . ILE A 1 102 ? 14.792 16.060 -10.398 1.00 54.16 102 ILE A O 1
ATOM 815 N N . ARG A 1 103 ? 16.256 17.429 -11.456 1.00 40.94 103 ARG A N 1
ATOM 816 C CA . ARG A 1 103 ? 16.373 18.476 -10.433 1.00 40.94 103 ARG A CA 1
ATOM 817 C C . ARG A 1 103 ? 15.199 19.436 -10.512 1.00 40.94 103 ARG A C 1
ATOM 819 O O . ARG A 1 103 ? 14.793 19.751 -11.652 1.00 40.94 103 ARG A O 1
#

Organism: Rhipicephalus pulchellus (NCBI:txid72859)

pLDDT: mean 74.05, std 14.13, range [40.94, 92.5]

Sequence (103 aa):
MGFVLSSIMTKFWSIAVLLTAVIWTFGYCQMDHSNIPQEEKNMTENVRKMLNSTIRLLLFAGIAGAMQDNRSCWTSRKVANTTPTYHHYIEFFETSGPSQAIR

Nearest PDB structures (foldseek):
  7l5m-assembly1_A  TM=4.693E-01  e=2.202E+00  Escherichia coli
  6ukl-assembly3_E  TM=4.691E-01  e=4.412E+00  Escherichia coli
  6ri5-assembly1_w  TM=2.726E-01  e=7.790E+00  Saccharomyces cerevisiae